Protein AF-A0A376ZMN8-F1 (afdb_monomer)

Organism: Escherichia coli (NCBI:txid562)

Radius of gyration: 15.61 Å; Cα contacts (8 Å, |Δi|>4): 352; chains: 1; bounding box: 38×37×37 Å

Secondary structure (DSSP, 8-state):
-EEEEEEE--TTSPPPSEEEEEEEES---SEEEEEEEESS--BTTB-TT-EEEEEEEEGGGGS---SS--S---EEEEEEEEETTEEEEEEEEEEEESS-HHHHHH-SSGGG--PPSSEEEEEEEEE-----S-SSS----GGGS--SSEEEEEEEEEE-

pLDDT: mean 98.4, std 2.55, range [68.25, 98.94]

Mean predicted aligned error: 2.1 Å

Solvent-accessible surface area (backbone atoms only — not comparable to full-atom values): 8876 Å² total; per-residue (Å²): 89,79,47,79,49,80,47,80,49,68,87,89,54,80,63,51,68,59,48,67,51,75,51,74,39,79,62,77,53,69,48,39,35,35,33,19,36,26,89,58,69,26,41,81,79,55,38,89,88,41,46,79,44,81,43,76,43,47,40,71,73,31,48,63,87,47,61,60,39,56,95,59,26,33,26,35,70,24,41,35,40,37,48,72,55,37,35,42,34,45,61,27,29,35,28,46,34,41,56,48,73,64,57,27,70,73,35,75,38,49,89,74,63,64,77,46,86,31,24,30,38,41,43,21,58,42,64,33,33,83,49,61,88,47,91,87,60,97,38,55,55,74,92,38,47,54,72,77,42,61,48,77,40,50,39,37,44,49,74,111

Structure (mmCIF, N/CA/C/O backbone):
data_AF-A0A376ZMN8-F1
#
_entry.id   AF-A0A376ZMN8-F1
#
loop_
_atom_site.group_PDB
_atom_site.id
_atom_site.type_symbol
_atom_site.label_atom_id
_atom_site.label_alt_id
_atom_site.label_comp_id
_atom_site.label_asym_id
_atom_site.label_entity_id
_atom_site.label_seq_id
_atom_site.pdbx_PDB_ins_code
_atom_site.Cartn_x
_atom_site.Cartn_y
_atom_site.Cartn_z
_atom_site.occupancy
_atom_site.B_iso_or_equiv
_atom_site.auth_seq_id
_atom_site.auth_comp_id
_atom_site.auth_asym_id
_atom_site.auth_atom_id
_atom_site.pdbx_PDB_model_num
ATOM 1 N N . MET A 1 1 ? -7.965 19.336 4.261 1.00 93.88 1 MET A N 1
ATOM 2 C CA . MET A 1 1 ? -6.622 19.679 3.757 1.00 93.88 1 MET A CA 1
ATOM 3 C C . MET A 1 1 ? -6.404 18.965 2.433 1.00 93.88 1 MET A C 1
ATOM 5 O O . MET A 1 1 ? -6.618 17.762 2.384 1.00 93.88 1 MET A O 1
ATOM 9 N N . ALA A 1 2 ? -6.048 19.689 1.372 1.00 96.88 2 ALA A N 1
ATOM 10 C CA . ALA A 1 2 ? -5.620 19.087 0.109 1.00 96.88 2 ALA A CA 1
ATOM 11 C C . ALA A 1 2 ? -4.092 18.946 0.113 1.00 96.88 2 ALA A C 1
ATOM 13 O O . ALA A 1 2 ? -3.401 19.834 0.609 1.00 96.88 2 ALA A O 1
ATOM 14 N N . ILE A 1 3 ? -3.594 17.829 -0.403 1.00 98.38 3 ILE A N 1
ATOM 15 C CA . ILE A 1 3 ? -2.180 17.477 -0.495 1.00 98.38 3 ILE A CA 1
ATOM 16 C C . ILE A 1 3 ? -1.921 17.148 -1.964 1.00 98.38 3 ILE A C 1
ATOM 18 O O . ILE A 1 3 ? -2.527 16.221 -2.497 1.00 98.38 3 ILE A O 1
ATOM 22 N N . THR A 1 4 ? -1.039 17.909 -2.603 1.00 98.69 4 THR A N 1
ATOM 23 C CA . THR A 1 4 ? -0.593 17.677 -3.982 1.00 98.69 4 THR A CA 1
ATOM 24 C C . THR A 1 4 ? 0.877 17.309 -3.942 1.00 98.69 4 THR A C 1
ATOM 26 O O . THR A 1 4 ? 1.658 18.024 -3.313 1.00 98.69 4 THR A O 1
ATOM 29 N N . VAL 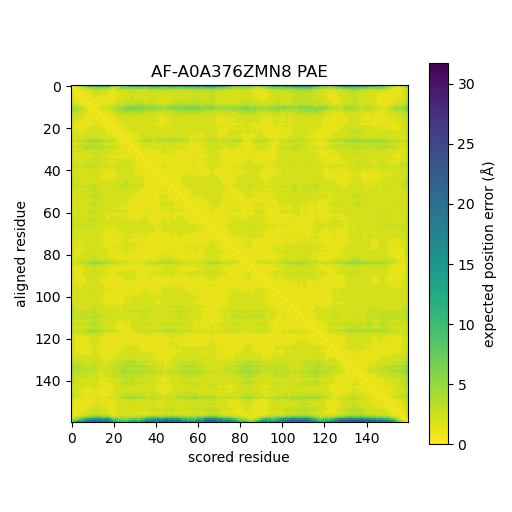A 1 5 ? 1.239 16.189 -4.564 1.00 98.75 5 VAL A N 1
ATOM 30 C CA . VAL A 1 5 ? 2.600 15.655 -4.531 1.00 98.75 5 VAL A CA 1
ATOM 31 C C . VAL A 1 5 ? 3.088 15.420 -5.956 1.00 98.75 5 VAL A C 1
ATOM 33 O O . VAL A 1 5 ? 2.465 14.685 -6.722 1.00 98.75 5 VAL A O 1
ATOM 36 N N . ASP A 1 6 ? 4.235 16.017 -6.263 1.00 98.81 6 ASP A N 1
ATOM 37 C CA . ASP A 1 6 ? 4.979 15.851 -7.507 1.00 98.81 6 ASP A CA 1
ATOM 38 C C . ASP A 1 6 ? 6.361 15.277 -7.175 1.00 98.81 6 ASP A C 1
ATOM 40 O O . ASP A 1 6 ? 7.062 15.792 -6.301 1.00 98.81 6 ASP A O 1
ATOM 44 N N . VAL A 1 7 ? 6.741 14.186 -7.841 1.00 98.81 7 VAL A N 1
ATOM 45 C CA . VAL A 1 7 ? 7.991 13.453 -7.586 1.00 98.81 7 VAL A CA 1
ATOM 46 C C . VAL A 1 7 ? 8.773 13.291 -8.881 1.00 98.81 7 VAL A C 1
ATOM 48 O O . VAL A 1 7 ? 8.219 12.865 -9.895 1.00 98.81 7 VAL A O 1
ATOM 51 N N . GLU A 1 8 ? 10.075 13.563 -8.816 1.00 98.75 8 GLU A N 1
ATOM 52 C CA . GLU A 1 8 ? 11.048 13.197 -9.845 1.00 98.75 8 GLU A CA 1
ATOM 53 C C . GLU A 1 8 ? 11.908 12.029 -9.352 1.00 98.75 8 GLU A C 1
ATOM 55 O O . GLU A 1 8 ? 12.434 12.052 -8.239 1.00 98.75 8 GLU A O 1
ATOM 60 N N . VAL A 1 9 ? 12.048 11.001 -10.186 1.00 98.56 9 VAL A N 1
ATOM 61 C CA . VAL A 1 9 ? 12.894 9.830 -9.938 1.00 98.56 9 VAL A CA 1
ATOM 62 C C . VAL A 1 9 ? 14.047 9.870 -10.933 1.00 98.56 9 VAL A C 1
ATOM 64 O O . VAL A 1 9 ? 13.821 9.945 -12.142 1.00 98.56 9 VAL A O 1
ATOM 67 N N . ALA A 1 10 ? 15.282 9.828 -10.428 1.00 98.31 10 ALA A N 1
ATOM 68 C CA . ALA A 1 10 ? 16.480 9.819 -11.262 1.00 98.31 10 ALA A CA 1
ATOM 69 C C . ALA A 1 10 ? 16.465 8.622 -12.229 1.00 98.31 10 ALA A C 1
ATOM 71 O O . ALA A 1 10 ? 16.124 7.510 -11.841 1.00 98.31 10 ALA A O 1
ATOM 72 N N . SER A 1 11 ? 16.824 8.834 -13.494 1.00 96.81 11 SER A N 1
ATOM 73 C CA . SER A 1 11 ? 16.707 7.798 -14.532 1.00 96.81 11 SER A CA 1
ATOM 74 C C . SER A 1 11 ? 17.717 6.654 -14.400 1.00 96.81 11 SER A C 1
ATOM 76 O O . SER A 1 11 ? 17.537 5.610 -15.014 1.00 96.81 11 SER A O 1
ATOM 78 N N . ASP A 1 12 ? 18.799 6.868 -13.657 1.00 97.44 12 ASP A N 1
ATOM 79 C CA . ASP A 1 12 ? 19.899 5.928 -13.430 1.00 97.44 12 ASP A CA 1
ATOM 80 C C . ASP A 1 12 ? 19.785 5.163 -12.098 1.00 97.44 12 ASP A C 1
ATOM 82 O O . ASP A 1 12 ? 20.626 4.313 -11.803 1.00 97.44 12 ASP A O 1
ATOM 86 N N . THR A 1 13 ? 18.736 5.420 -11.309 1.00 98.12 13 THR A N 1
ATOM 87 C CA . THR A 1 13 ? 18.416 4.641 -10.106 1.00 98.12 13 THR A CA 1
ATOM 88 C C . THR A 1 13 ? 17.487 3.468 -10.447 1.00 98.12 13 THR A C 1
ATOM 90 O O . THR A 1 13 ? 16.672 3.584 -11.368 1.00 98.12 13 THR A O 1
ATOM 93 N N . PRO A 1 14 ? 17.543 2.337 -9.717 1.00 98.38 14 PRO A N 1
ATOM 94 C CA . PRO A 1 14 ? 16.521 1.303 -9.834 1.00 98.38 14 PRO A CA 1
ATOM 95 C C . PRO A 1 14 ? 15.116 1.874 -9.607 1.00 98.38 14 PRO A C 1
ATOM 97 O O . PRO A 1 14 ? 14.920 2.736 -8.745 1.00 98.38 14 PRO A O 1
ATOM 100 N N . HIS A 1 15 ? 14.129 1.379 -10.356 1.00 98.69 15 HIS A N 1
ATOM 101 C CA . HIS A 1 15 ? 12.744 1.816 -10.190 1.00 98.69 15 HIS A CA 1
ATOM 102 C C . HIS A 1 15 ? 12.270 1.568 -8.747 1.00 98.69 15 HIS A C 1
ATOM 104 O O . HIS A 1 15 ? 12.485 0.474 -8.215 1.00 98.69 15 HIS A O 1
ATOM 110 N N . PRO A 1 16 ? 11.655 2.566 -8.088 1.00 98.75 16 PRO A N 1
ATOM 111 C CA . PRO A 1 16 ? 11.246 2.431 -6.699 1.00 98.75 16 PRO A CA 1
ATOM 112 C C . PRO A 1 16 ? 10.088 1.438 -6.563 1.00 98.75 16 PRO A C 1
ATOM 114 O O . PRO A 1 16 ? 9.242 1.329 -7.448 1.00 98.75 16 PRO A O 1
ATOM 117 N N . ALA A 1 17 ? 10.008 0.769 -5.411 1.00 98.75 17 ALA A N 1
ATOM 118 C CA . ALA A 1 17 ? 8.908 -0.147 -5.104 1.00 98.75 17 ALA A CA 1
ATOM 119 C C . ALA A 1 17 ? 7.560 0.577 -4.924 1.00 98.75 17 ALA A C 1
ATOM 121 O O . ALA A 1 17 ? 6.507 0.022 -5.226 1.00 98.75 17 ALA A O 1
ATOM 122 N N . ARG A 1 18 ? 7.579 1.821 -4.428 1.00 98.88 18 ARG A N 1
ATOM 123 C CA . ARG A 1 18 ? 6.384 2.653 -4.232 1.00 98.88 18 ARG A CA 1
ATOM 124 C C . ARG A 1 18 ? 6.723 4.140 -4.234 1.00 98.88 18 ARG A C 1
ATOM 126 O O . ARG A 1 18 ? 7.858 4.520 -3.945 1.00 98.88 18 ARG A O 1
ATOM 133 N N . ILE A 1 19 ? 5.722 4.969 -4.513 1.00 98.94 19 ILE A N 1
ATOM 134 C CA . ILE A 1 19 ? 5.760 6.429 -4.395 1.00 98.94 19 ILE A CA 1
ATOM 135 C C . ILE A 1 19 ? 4.495 6.861 -3.647 1.00 98.94 19 ILE A C 1
ATOM 137 O O . ILE A 1 19 ? 3.387 6.800 -4.187 1.00 98.94 19 ILE A O 1
ATOM 141 N N . GLY A 1 20 ? 4.669 7.303 -2.401 1.00 98.81 20 GLY A N 1
ATOM 142 C CA . GLY A 1 20 ? 3.564 7.541 -1.477 1.00 98.81 20 GLY A CA 1
ATOM 143 C C . GLY A 1 20 ? 3.958 8.263 -0.195 1.00 98.81 20 GLY A C 1
ATOM 144 O O . GLY A 1 20 ? 5.078 8.758 -0.054 1.00 98.81 20 GLY A O 1
ATOM 145 N N . LE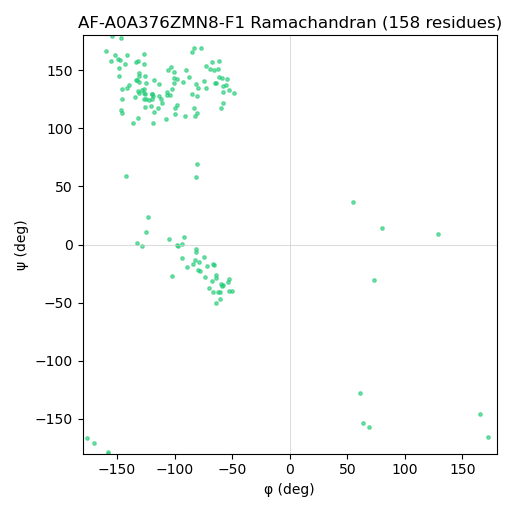U A 1 21 ? 3.006 8.318 0.734 1.00 98.81 21 LEU A N 1
ATOM 146 C CA . LEU A 1 21 ? 3.145 8.856 2.082 1.00 98.81 21 LEU A CA 1
ATOM 147 C C . LEU A 1 21 ? 2.904 7.747 3.104 1.00 98.81 21 LEU A C 1
ATOM 149 O O . LEU A 1 21 ? 1.970 6.956 2.974 1.00 98.81 21 LEU A O 1
ATOM 153 N N . THR A 1 22 ? 3.684 7.774 4.178 1.00 98.75 22 THR A N 1
ATOM 154 C CA . THR A 1 22 ? 3.511 6.885 5.326 1.00 98.75 22 THR A CA 1
ATOM 155 C C . THR A 1 22 ? 3.371 7.713 6.591 1.00 98.75 22 THR A C 1
ATOM 157 O O . THR A 1 22 ? 4.103 8.684 6.792 1.00 98.75 22 THR A O 1
ATOM 160 N N . CYS A 1 23 ? 2.456 7.318 7.472 1.00 98.56 23 CYS A N 1
ATOM 161 C CA . CYS A 1 23 ? 2.382 7.861 8.821 1.00 98.56 23 CYS A CA 1
ATOM 162 C C . CYS A 1 23 ? 1.891 6.816 9.827 1.00 98.56 23 CYS A C 1
ATOM 164 O O . CYS A 1 23 ? 1.234 5.834 9.475 1.00 98.56 23 CYS A O 1
ATOM 166 N N . GLN A 1 24 ? 2.206 7.057 11.096 1.00 98.81 24 GLN A N 1
ATOM 167 C CA . GLN A 1 24 ? 1.648 6.325 12.223 1.00 98.81 24 GLN A CA 1
ATOM 168 C C . GLN A 1 24 ? 0.533 7.172 12.837 1.00 98.81 24 GLN A C 1
ATOM 170 O O . GLN A 1 24 ? 0.766 8.253 13.378 1.00 98.81 24 GLN A O 1
ATOM 175 N N . LEU A 1 25 ? -0.703 6.705 12.711 1.00 98.56 25 LEU A N 1
ATOM 176 C CA . LEU A 1 25 ? -1.867 7.326 13.326 1.00 98.56 25 LEU A CA 1
ATOM 177 C C . LEU A 1 25 ? -1.923 6.928 14.797 1.00 98.56 25 LEU A C 1
ATOM 179 O O . LEU A 1 25 ? -1.829 5.747 15.109 1.00 98.56 25 LEU A O 1
ATOM 183 N N . ALA A 1 26 ? -2.167 7.878 15.700 1.00 98.25 26 ALA A N 1
ATOM 184 C CA . ALA A 1 26 ? -2.348 7.563 17.121 1.00 98.25 26 ALA A CA 1
ATOM 185 C C . ALA A 1 26 ? -3.592 6.688 17.382 1.00 98.25 26 ALA A C 1
ATOM 187 O O . ALA A 1 26 ? -3.639 5.918 18.339 1.00 98.25 26 ALA A O 1
ATOM 188 N N . GLN A 1 27 ? -4.616 6.798 16.531 1.00 97.00 27 GLN A N 1
ATOM 189 C CA . GLN A 1 27 ? -5.862 6.057 16.685 1.00 97.00 27 GLN A CA 1
ATOM 190 C C . GLN A 1 27 ? -5.702 4.578 16.308 1.00 97.00 27 GLN A C 1
ATOM 192 O O . GLN A 1 27 ? -5.091 4.240 15.294 1.00 97.00 27 GLN A O 1
ATOM 197 N N . VAL A 1 28 ? -6.352 3.706 17.083 1.00 98.56 28 VAL A N 1
ATOM 198 C CA . VAL A 1 28 ? -6.623 2.308 16.727 1.00 98.56 28 VAL A CA 1
ATOM 199 C C . VAL A 1 28 ? -8.139 2.123 16.705 1.00 98.56 28 VAL A C 1
ATOM 201 O O . VAL A 1 28 ? -8.775 2.105 17.755 1.00 98.56 28 VAL A O 1
ATOM 204 N N . ALA A 1 29 ? -8.728 2.056 15.514 1.00 98.50 29 ALA A N 1
ATOM 205 C CA . ALA A 1 29 ? -10.152 1.806 15.323 1.00 98.50 29 ALA A CA 1
ATOM 206 C C . ALA A 1 29 ? -10.381 0.354 14.882 1.00 98.50 29 ALA A C 1
ATOM 208 O O . ALA A 1 29 ? -9.522 -0.270 14.265 1.00 98.50 29 ALA A O 1
ATOM 209 N N . GLU A 1 30 ? -11.554 -0.192 15.191 1.00 98.50 30 GLU A N 1
ATOM 210 C CA . GLU A 1 30 ? -11.852 -1.604 14.922 1.00 98.50 30 GLU A CA 1
ATOM 211 C C . GLU A 1 30 ? -12.081 -1.904 13.438 1.00 98.50 30 GLU A C 1
ATOM 213 O O . GLU A 1 30 ? -11.852 -3.030 13.001 1.00 98.50 30 GLU A O 1
ATOM 218 N N . ARG A 1 31 ? -12.547 -0.916 12.667 1.00 98.75 31 ARG A N 1
ATOM 219 C CA . ARG A 1 31 ? -13.041 -1.088 11.296 1.00 98.75 31 ARG A CA 1
ATOM 220 C C . ARG A 1 31 ? -12.331 -0.158 10.324 1.00 98.75 31 ARG A C 1
ATOM 222 O O . ARG A 1 31 ? -12.041 0.993 10.652 1.00 98.75 31 ARG A O 1
ATOM 229 N N . VAL A 1 32 ? -12.123 -0.656 9.112 1.00 98.94 32 VAL A N 1
ATOM 230 C CA . VAL A 1 32 ? -11.616 0.086 7.959 1.00 98.94 32 VAL A CA 1
ATOM 231 C C . VAL A 1 32 ? -12.674 0.019 6.868 1.00 98.94 32 VAL A C 1
ATOM 233 O O . VAL A 1 32 ? -13.104 -1.066 6.477 1.00 98.94 32 VAL A O 1
ATOM 236 N N . ASN A 1 33 ? -13.093 1.183 6.380 1.00 98.88 33 ASN A N 1
ATOM 237 C CA . ASN A 1 33 ? -14.091 1.300 5.324 1.00 98.88 33 ASN A CA 1
ATOM 238 C C . ASN A 1 33 ? -13.481 2.022 4.128 1.00 98.88 33 ASN A C 1
ATOM 240 O O . ASN A 1 33 ? -12.918 3.101 4.295 1.00 98.88 33 ASN A O 1
ATOM 244 N N . TRP A 1 34 ? -13.605 1.472 2.924 1.00 98.94 34 TRP A N 1
ATOM 245 C CA . TRP A 1 34 ? -13.077 2.116 1.724 1.00 98.94 34 TRP A CA 1
ATOM 246 C C . TRP A 1 34 ? -13.987 1.917 0.515 1.00 98.94 34 TRP A C 1
ATOM 248 O O . TRP A 1 34 ? -14.781 0.984 0.460 1.00 98.94 34 TRP A O 1
ATOM 258 N N . LEU A 1 35 ? -13.886 2.829 -0.447 1.00 98.94 35 LEU A N 1
ATOM 259 C CA . LEU A 1 35 ? -14.474 2.717 -1.777 1.00 98.94 35 LEU A CA 1
ATOM 260 C C . LEU A 1 35 ? -13.341 2.462 -2.765 1.00 98.94 35 LEU A C 1
ATOM 262 O O . LEU A 1 35 ? -12.547 3.369 -3.023 1.00 98.94 35 LEU A O 1
ATOM 266 N N . GLY A 1 36 ? -13.249 1.249 -3.293 1.00 98.94 36 GLY A N 1
ATOM 267 C CA . GLY A 1 36 ? -12.118 0.827 -4.115 1.00 98.94 36 GLY A CA 1
ATOM 268 C C . GLY A 1 36 ? -12.152 -0.658 -4.437 1.00 98.94 36 GLY A C 1
ATOM 269 O O . GLY A 1 36 ? -13.169 -1.325 -4.233 1.00 98.94 36 GLY A O 1
ATOM 270 N N . LEU A 1 37 ? -11.029 -1.186 -4.922 1.00 98.94 37 LEU A N 1
ATOM 271 C CA . LEU A 1 37 ? -10.889 -2.613 -5.201 1.00 98.94 37 LEU A CA 1
ATOM 272 C C . LEU A 1 37 ? -10.777 -3.416 -3.897 1.00 98.94 37 LEU A C 1
ATOM 274 O O . LEU A 1 37 ? -10.044 -3.043 -2.976 1.00 98.94 37 LEU A O 1
ATOM 278 N N . GLY A 1 38 ? -11.511 -4.524 -3.814 1.00 98.81 38 GLY A N 1
ATOM 279 C CA . GLY A 1 38 ? -11.559 -5.373 -2.628 1.00 98.81 38 GLY A CA 1
ATOM 280 C C . GLY A 1 38 ? -12.408 -6.639 -2.812 1.00 98.81 38 GLY A C 1
ATOM 281 O O . GLY A 1 38 ? -12.736 -6.996 -3.948 1.00 98.81 38 GLY A O 1
ATOM 282 N N . PRO A 1 39 ? -12.743 -7.347 -1.711 1.00 98.69 39 PRO A N 1
ATOM 283 C CA . PRO A 1 39 ? -12.423 -6.995 -0.317 1.00 98.69 39 PRO A CA 1
ATOM 284 C C . PRO A 1 39 ? -10.983 -7.350 0.096 1.00 98.69 39 PRO A C 1
ATOM 286 O O . PRO A 1 39 ? -10.445 -6.797 1.057 1.00 98.69 39 PRO A O 1
ATOM 289 N N . GLN A 1 40 ? -10.366 -8.293 -0.615 1.00 98.88 40 GLN A N 1
ATOM 290 C CA . GLN A 1 40 ? -9.060 -8.857 -0.272 1.00 98.88 40 GLN A CA 1
ATOM 291 C C . GLN A 1 40 ? -7.895 -7.990 -0.774 1.00 98.88 40 GLN A C 1
ATOM 293 O O . GLN A 1 40 ? -8.084 -7.059 -1.561 1.00 98.88 40 GLN A O 1
ATOM 298 N N . GLU A 1 41 ? -6.690 -8.320 -0.307 1.00 98.88 41 GLU A N 1
ATOM 299 C CA . GLU A 1 41 ? -5.422 -7.766 -0.791 1.00 98.88 41 GLU A CA 1
ATOM 300 C C . GLU A 1 41 ? -5.299 -7.889 -2.317 1.00 98.88 41 GLU A C 1
ATOM 302 O O . GLU A 1 41 ? -5.528 -8.955 -2.892 1.00 98.88 41 GLU A O 1
ATOM 307 N N . ASN A 1 42 ? -4.898 -6.801 -2.968 1.00 98.94 42 ASN A N 1
ATOM 308 C CA . ASN A 1 42 ? -4.677 -6.732 -4.404 1.00 98.94 42 ASN A CA 1
ATOM 309 C C . ASN A 1 42 ? -3.548 -5.741 -4.742 1.00 98.94 42 ASN A C 1
ATOM 311 O O . ASN A 1 42 ? -3.382 -4.727 -4.071 1.00 98.94 42 ASN A O 1
ATOM 315 N N . TYR A 1 43 ? -2.774 -6.073 -5.778 1.00 98.94 43 TYR A N 1
ATOM 316 C CA . TYR A 1 43 ? -1.616 -5.312 -6.277 1.00 98.94 43 TYR A CA 1
ATOM 317 C C . TYR A 1 43 ? -1.785 -5.030 -7.781 1.00 98.94 43 TYR A C 1
ATOM 319 O O . TYR A 1 43 ? -2.616 -5.692 -8.410 1.00 98.94 43 TYR A O 1
ATOM 327 N N . PRO A 1 44 ? -1.033 -4.086 -8.383 1.00 98.88 44 PRO A N 1
ATOM 328 C CA . PRO A 1 44 ? -1.222 -3.657 -9.777 1.00 98.88 44 PRO A CA 1
ATOM 329 C C . PRO A 1 44 ? -1.299 -4.789 -10.813 1.00 98.88 44 PRO A C 1
ATOM 331 O O . PRO A 1 44 ? -2.141 -4.754 -11.706 1.00 98.88 44 PRO A O 1
ATOM 334 N N . ASP A 1 45 ? -0.469 -5.816 -10.656 1.00 98.75 45 ASP A N 1
ATOM 335 C CA . ASP A 1 45 ? -0.396 -7.014 -11.500 1.00 98.75 45 ASP A CA 1
ATOM 336 C C . ASP A 1 45 ? -1.238 -8.194 -10.978 1.00 98.75 45 ASP A C 1
ATOM 338 O O . ASP A 1 45 ? -1.314 -9.247 -11.609 1.00 98.75 45 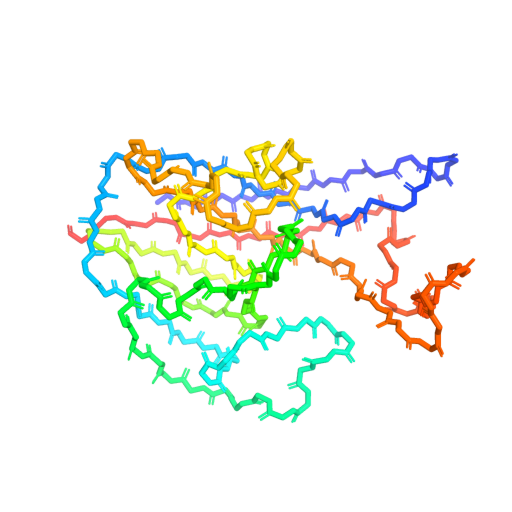ASP A O 1
ATOM 342 N N . ARG A 1 46 ? -1.934 -8.023 -9.846 1.00 98.75 46 ARG A N 1
ATOM 343 C CA . ARG A 1 46 ? -2.782 -9.039 -9.203 1.00 98.75 46 ARG A CA 1
ATOM 344 C C . ARG A 1 46 ? -4.053 -8.425 -8.605 1.00 98.75 46 ARG A C 1
ATOM 346 O O . ARG A 1 46 ? -4.303 -8.529 -7.402 1.00 98.75 46 ARG A O 1
ATOM 353 N N . LEU A 1 47 ? -4.862 -7.785 -9.450 1.00 98.62 47 LEU A N 1
ATOM 354 C CA . LEU A 1 47 ? -6.104 -7.107 -9.037 1.00 98.62 47 LEU A CA 1
ATOM 355 C C . LEU A 1 47 ? -7.361 -7.488 -9.828 1.00 98.62 47 LEU A C 1
ATOM 357 O O . LEU A 1 47 ? -8.447 -7.026 -9.501 1.00 98.62 47 LEU A O 1
ATOM 361 N N . THR A 1 48 ? -7.254 -8.357 -10.834 1.00 98.75 48 THR A N 1
ATOM 362 C CA . THR A 1 48 ? -8.372 -8.690 -11.741 1.00 98.75 48 THR A CA 1
ATOM 363 C C . THR A 1 48 ? -9.554 -9.375 -11.051 1.00 98.75 48 THR A C 1
ATOM 365 O O . THR A 1 48 ? -10.684 -9.261 -11.516 1.00 98.75 48 THR A O 1
ATOM 368 N N . ALA A 1 49 ? -9.305 -10.076 -9.942 1.00 98.62 49 ALA A N 1
ATOM 369 C CA . ALA A 1 49 ? -10.340 -10.717 -9.134 1.00 98.62 49 ALA A CA 1
ATOM 370 C C . ALA A 1 49 ? -11.023 -9.756 -8.144 1.00 98.62 49 ALA A C 1
ATOM 372 O O . ALA A 1 49 ? -12.042 -10.114 -7.554 1.00 98.62 49 ALA A O 1
ATOM 373 N N . ALA A 1 50 ? -10.455 -8.568 -7.922 1.00 98.75 50 ALA A N 1
ATOM 374 C CA . ALA A 1 50 ? -11.006 -7.593 -6.997 1.00 98.75 50 ALA A CA 1
ATOM 375 C C . ALA A 1 50 ? -12.135 -6.801 -7.667 1.00 98.75 50 ALA A C 1
ATOM 377 O O . ALA A 1 50 ? -12.024 -6.370 -8.815 1.00 98.75 50 ALA A O 1
ATOM 378 N N . CYS A 1 51 ? -13.217 -6.571 -6.927 1.00 98.88 51 CYS A N 1
ATOM 379 C CA . CYS A 1 51 ? -14.339 -5.766 -7.396 1.00 98.88 51 CYS A CA 1
ATOM 380 C C . CYS A 1 51 ? -14.252 -4.356 -6.814 1.00 98.88 51 CYS A C 1
ATOM 382 O O . CYS A 1 51 ? -13.865 -4.174 -5.657 1.00 98.88 51 CYS A O 1
ATOM 384 N N . PHE A 1 52 ? -14.643 -3.360 -7.609 1.00 98.88 52 PHE A N 1
ATOM 385 C CA . PHE A 1 52 ? -14.785 -1.992 -7.128 1.00 98.88 52 PHE A CA 1
ATOM 386 C C . PHE A 1 52 ? -16.124 -1.836 -6.406 1.00 98.88 52 PHE A C 1
ATOM 388 O O . PHE A 1 52 ? -17.173 -1.906 -7.043 1.00 98.88 52 PHE A O 1
ATOM 395 N N . ASP A 1 53 ? -16.090 -1.616 -5.094 1.00 98.88 53 ASP A N 1
ATOM 396 C CA . ASP A 1 53 ? -17.288 -1.402 -4.280 1.00 98.88 53 ASP A CA 1
ATOM 397 C C . ASP A 1 53 ? -16.936 -0.662 -2.978 1.00 98.88 53 ASP A C 1
ATOM 399 O O . ASP A 1 53 ? -15.782 -0.300 -2.722 1.00 98.88 53 ASP A O 1
ATOM 403 N N . ARG A 1 54 ? -17.950 -0.413 -2.151 1.00 98.88 54 ARG A N 1
ATOM 404 C CA . ARG A 1 54 ? -17.817 0.005 -0.764 1.00 98.88 54 ARG A CA 1
ATOM 405 C C . ARG A 1 54 ? -17.575 -1.225 0.109 1.00 98.88 54 ARG A C 1
ATOM 407 O O . ARG A 1 54 ? -18.486 -2.010 0.358 1.00 98.88 54 ARG A O 1
ATOM 414 N N . TRP A 1 55 ? -16.371 -1.336 0.645 1.00 98.94 55 TRP A N 1
ATOM 415 C CA . TRP A 1 55 ? -15.977 -2.403 1.557 1.00 98.94 55 TRP A CA 1
ATOM 416 C C . TRP A 1 55 ? -15.880 -1.895 2.992 1.00 98.94 55 TRP A C 1
ATOM 418 O O . TRP A 1 55 ? -15.563 -0.730 3.238 1.00 98.94 55 TRP A O 1
ATOM 428 N N . ASP A 1 56 ? -16.142 -2.784 3.946 1.00 98.88 56 ASP A N 1
ATOM 429 C CA . ASP A 1 56 ? -16.045 -2.512 5.376 1.00 98.88 56 ASP A CA 1
ATOM 430 C C . ASP A 1 56 ? -15.575 -3.791 6.079 1.00 98.88 56 ASP A C 1
ATOM 432 O O . ASP A 1 56 ? -16.291 -4.798 6.093 1.00 98.88 56 ASP A O 1
ATOM 436 N N . LEU A 1 57 ? -14.368 -3.773 6.641 1.00 98.88 57 LEU 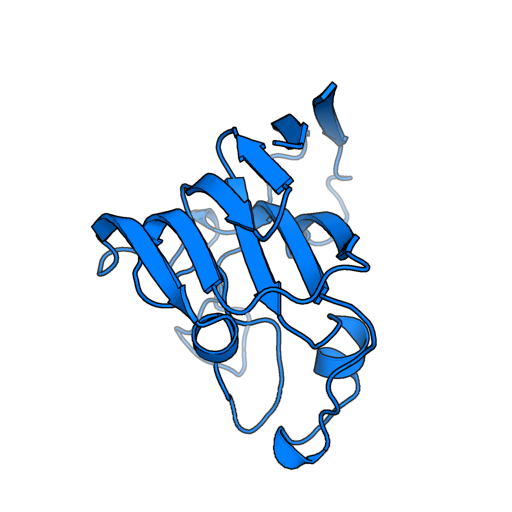A N 1
ATOM 437 C CA . LEU A 1 57 ? -13.712 -4.932 7.256 1.00 98.88 57 LEU A CA 1
ATOM 438 C C . LEU A 1 57 ? -13.117 -4.571 8.622 1.00 98.88 57 LEU A C 1
ATOM 440 O O . LEU A 1 57 ? -12.852 -3.395 8.884 1.00 98.88 57 LEU A O 1
ATOM 444 N N . PRO A 1 58 ? -12.905 -5.550 9.521 1.00 98.88 58 PRO A N 1
ATOM 445 C CA . PRO A 1 58 ? -12.124 -5.296 10.721 1.00 98.88 58 PRO A CA 1
ATOM 446 C C . PRO A 1 58 ? -10.666 -4.991 10.348 1.00 98.88 58 PRO A C 1
ATOM 448 O O . PRO A 1 58 ? -10.153 -5.509 9.358 1.00 98.88 58 PRO A O 1
ATOM 451 N N . LEU A 1 59 ? -9.976 -4.180 11.156 1.00 98.88 59 LEU A N 1
ATOM 452 C CA . LEU A 1 59 ? -8.565 -3.832 10.930 1.00 98.88 59 LEU A CA 1
ATOM 453 C C . LEU A 1 59 ? -7.672 -5.078 10.784 1.00 98.88 59 LEU A C 1
ATOM 455 O O . LEU A 1 59 ? -6.704 -5.054 10.031 1.00 98.88 59 LEU A O 1
ATOM 459 N N . SER A 1 60 ? -8.011 -6.175 11.470 1.00 98.69 60 SER A N 1
ATOM 460 C CA . SER A 1 60 ? -7.301 -7.456 11.367 1.00 98.69 60 SER A CA 1
ATOM 461 C C . SER A 1 60 ? -7.273 -8.026 9.951 1.00 98.69 60 SER A C 1
ATOM 463 O O . SER A 1 60 ? -6.262 -8.595 9.558 1.00 98.69 60 SER A O 1
ATOM 465 N N . ASP A 1 61 ? -8.343 -7.842 9.176 1.00 98.88 61 ASP A N 1
ATOM 466 C CA . ASP A 1 61 ? -8.469 -8.397 7.821 1.00 98.88 61 ASP A CA 1
ATOM 467 C C . ASP A 1 61 ? -7.739 -7.525 6.788 1.00 98.88 61 ASP A C 1
ATOM 469 O O . ASP A 1 61 ? -7.608 -7.882 5.613 1.00 98.88 61 ASP A O 1
ATOM 473 N N . MET A 1 62 ? -7.239 -6.365 7.220 1.00 98.88 62 MET A N 1
ATOM 474 C CA . MET A 1 62 ? -6.386 -5.520 6.396 1.00 98.88 62 MET A CA 1
ATOM 475 C C . MET A 1 62 ? -4.939 -6.026 6.347 1.00 98.88 62 MET A C 1
ATOM 477 O O . MET A 1 62 ? -4.217 -5.641 5.434 1.00 98.88 62 MET A O 1
ATOM 481 N N . TYR A 1 63 ? -4.548 -6.935 7.245 1.00 98.88 63 TYR A N 1
ATOM 482 C CA . TYR A 1 63 ? -3.243 -7.597 7.282 1.00 98.88 63 TYR A CA 1
ATOM 483 C C . TYR A 1 63 ? -3.321 -9.024 6.718 1.00 98.88 63 TYR A C 1
ATOM 485 O O . TYR A 1 63 ? -4.186 -9.807 7.112 1.00 98.88 63 TYR A O 1
ATOM 493 N N . THR A 1 64 ? -2.377 -9.392 5.852 1.00 98.88 64 THR A N 1
ATOM 494 C CA . THR A 1 64 ? -2.244 -10.764 5.343 1.00 98.88 64 THR A CA 1
ATOM 495 C C . THR A 1 64 ? -1.135 -11.495 6.107 1.00 98.88 64 THR A C 1
ATOM 497 O O . THR A 1 64 ? 0.032 -11.107 6.021 1.00 98.88 64 THR A O 1
ATOM 500 N N . PRO A 1 65 ? -1.443 -12.582 6.843 1.00 98.75 65 PRO A N 1
ATOM 501 C CA . PRO A 1 65 ? -0.500 -13.224 7.754 1.00 98.75 65 PRO A CA 1
ATOM 502 C C . PRO A 1 65 ? 0.473 -14.181 7.050 1.00 98.75 65 PRO A C 1
ATOM 504 O O . PRO A 1 65 ? 0.538 -15.368 7.398 1.00 98.75 65 PRO A O 1
ATOM 507 N N . TYR A 1 66 ? 1.243 -13.690 6.075 1.00 98.81 66 TYR A N 1
ATOM 508 C CA . TYR A 1 66 ? 2.329 -14.454 5.453 1.00 98.81 66 TYR A CA 1
ATOM 509 C C . TYR A 1 66 ? 3.318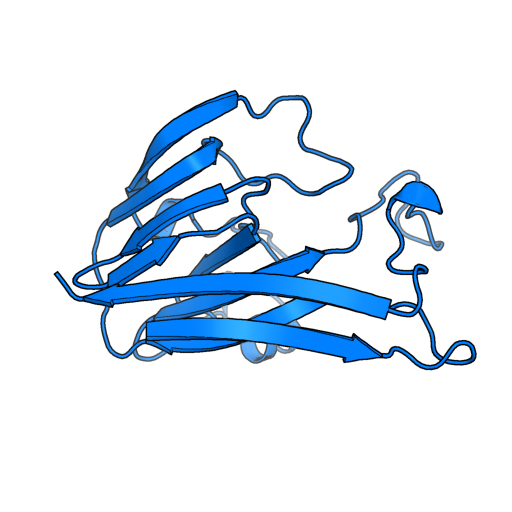 -14.944 6.519 1.00 98.81 66 TYR A C 1
ATOM 511 O O . TYR A 1 66 ? 3.644 -14.221 7.457 1.00 98.81 66 TYR A O 1
ATOM 519 N N . VAL A 1 67 ? 3.764 -16.204 6.420 1.00 98.75 67 VAL A N 1
ATOM 520 C CA . VAL A 1 67 ? 4.632 -16.825 7.443 1.00 98.75 67 VAL A CA 1
ATOM 521 C C . VAL A 1 67 ? 5.947 -16.066 7.583 1.00 98.75 67 VAL A C 1
ATOM 523 O O . VAL A 1 67 ? 6.337 -15.769 8.713 1.00 98.75 67 VAL A O 1
ATOM 526 N N . PHE A 1 68 ? 6.574 -15.747 6.449 1.00 98.69 68 PHE A N 1
ATOM 527 C CA . PHE A 1 68 ? 7.685 -14.812 6.333 1.00 98.69 68 PHE A CA 1
ATOM 528 C C . PHE A 1 68 ? 7.101 -13.417 6.048 1.00 98.69 68 PHE A C 1
ATOM 530 O O . PHE A 1 68 ? 6.496 -13.240 4.988 1.00 98.69 68 PHE A O 1
ATOM 537 N N . PRO A 1 69 ? 7.184 -12.467 6.994 1.00 98.88 69 PRO A N 1
ATOM 538 C CA . PRO A 1 69 ? 6.616 -11.134 6.830 1.00 98.88 69 PRO A CA 1
ATOM 539 C C . PRO A 1 69 ? 7.218 -10.354 5.653 1.00 98.88 69 PRO A C 1
ATOM 541 O O . PRO A 1 69 ? 8.408 -10.431 5.365 1.00 98.88 69 PRO A O 1
ATOM 544 N N . SER A 1 70 ? 6.369 -9.574 4.989 1.00 98.81 70 SER A N 1
ATOM 545 C CA . SER A 1 70 ? 6.720 -8.645 3.911 1.00 98.81 70 SER A CA 1
ATOM 546 C C . SER A 1 70 ? 5.680 -7.521 3.845 1.00 98.81 70 SER A C 1
ATOM 548 O O . SER A 1 70 ? 4.694 -7.548 4.587 1.00 98.81 70 SER A O 1
ATOM 550 N N . GLU A 1 71 ? 5.854 -6.566 2.925 1.00 98.81 71 GLU A N 1
ATOM 551 C CA . GLU A 1 71 ? 4.757 -5.699 2.463 1.00 98.81 71 GLU A CA 1
ATOM 552 C C . GLU A 1 71 ? 3.532 -6.562 2.115 1.00 98.81 71 GLU A C 1
ATOM 554 O O . GLU A 1 71 ? 3.667 -7.600 1.462 1.00 98.81 71 GLU A O 1
ATOM 559 N N . ASN A 1 72 ? 2.366 -6.178 2.637 1.00 98.94 72 ASN A N 1
ATOM 560 C CA . ASN A 1 72 ? 1.111 -6.904 2.483 1.00 98.94 72 ASN A CA 1
ATOM 561 C C . ASN A 1 72 ? -0.082 -5.974 2.757 1.00 98.94 72 ASN A C 1
ATOM 563 O O . ASN A 1 72 ? 0.057 -4.893 3.330 1.00 98.94 72 ASN A O 1
ATOM 567 N N . GLY A 1 73 ? -1.273 -6.424 2.384 1.00 98.88 73 GLY A N 1
ATOM 568 C CA . GLY A 1 73 ? -2.528 -5.754 2.680 1.00 98.88 73 GLY A CA 1
ATOM 569 C C . GLY A 1 73 ? -2.859 -4.581 1.758 1.00 98.88 73 GLY A C 1
ATOM 570 O O . GLY A 1 73 ? -3.760 -3.804 2.084 1.00 98.88 73 GLY A O 1
ATOM 571 N N . LEU A 1 74 ? -2.178 -4.424 0.621 1.00 98.94 74 LEU A N 1
ATOM 572 C CA . LEU A 1 74 ? -2.486 -3.347 -0.319 1.00 98.94 74 LEU A CA 1
ATOM 573 C C . LEU A 1 74 ? -3.889 -3.513 -0.925 1.00 98.94 74 LEU A C 1
ATO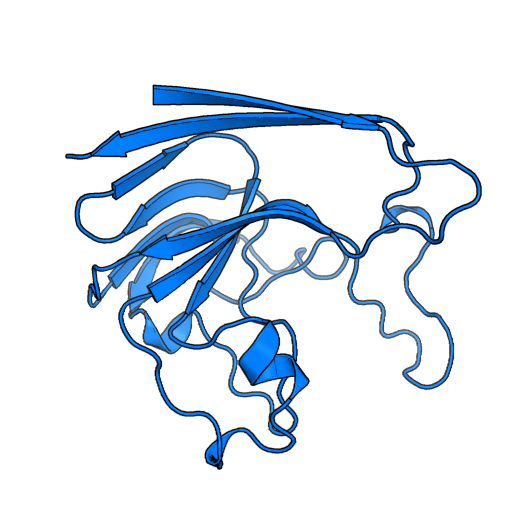M 575 O O . LEU A 1 74 ? -4.323 -4.622 -1.242 1.00 98.94 74 LEU A O 1
ATOM 579 N N . ARG A 1 75 ? -4.619 -2.404 -1.053 1.00 98.94 75 ARG A N 1
ATOM 580 C CA . ARG A 1 75 ? -5.860 -2.268 -1.821 1.00 98.94 75 ARG A CA 1
ATOM 581 C C . ARG A 1 75 ? -5.645 -1.193 -2.876 1.00 98.94 75 ARG A C 1
ATOM 583 O O . ARG A 1 75 ? -5.379 -0.038 -2.536 1.00 98.94 75 ARG A O 1
ATOM 590 N N . CYS A 1 76 ? -5.773 -1.568 -4.141 1.00 98.88 76 CYS A N 1
ATOM 591 C CA . CYS A 1 76 ? -5.581 -0.671 -5.269 1.00 98.88 76 CYS A CA 1
ATOM 592 C C . CYS A 1 76 ? -6.843 0.128 -5.627 1.00 98.88 76 CYS A C 1
ATOM 594 O O . CYS A 1 76 ? -7.956 -0.184 -5.193 1.00 98.88 76 CYS A O 1
ATOM 596 N N . GLY A 1 77 ? -6.665 1.174 -6.439 1.00 98.75 77 GLY A N 1
ATOM 597 C CA . GLY A 1 77 ? -7.762 1.938 -7.052 1.00 98.75 77 GLY A CA 1
ATOM 598 C C . GLY A 1 77 ? -8.774 2.493 -6.045 1.00 98.75 77 GLY A C 1
ATOM 599 O O . GLY A 1 77 ? -9.981 2.480 -6.296 1.00 98.75 77 GLY A O 1
ATOM 600 N N . THR A 1 78 ? -8.306 2.917 -4.872 1.00 98.94 78 THR A N 1
ATOM 601 C CA . THR A 1 78 ? -9.155 3.434 -3.801 1.00 98.94 78 THR A CA 1
ATOM 602 C C . THR A 1 78 ? -9.427 4.915 -4.007 1.00 98.94 78 THR A C 1
ATOM 604 O O . THR A 1 78 ? -8.522 5.722 -4.210 1.00 98.94 78 THR A O 1
ATOM 607 N N . ARG A 1 79 ? -10.710 5.278 -3.937 1.00 98.88 79 ARG A N 1
ATOM 608 C CA . ARG A 1 79 ? -11.196 6.652 -4.120 1.00 98.88 79 ARG A CA 1
ATOM 609 C C . ARG A 1 79 ? -11.539 7.339 -2.809 1.00 98.88 79 ARG A C 1
ATOM 611 O O . ARG A 1 79 ? -11.468 8.565 -2.714 1.00 98.88 79 ARG A O 1
ATOM 618 N N . GLU A 1 80 ? -11.895 6.553 -1.800 1.00 98.88 80 GLU A N 1
ATOM 619 C CA . GLU A 1 80 ? -12.186 7.013 -0.447 1.00 98.88 80 GLU A CA 1
ATOM 620 C C . GLU A 1 80 ? -11.736 5.956 0.563 1.00 98.88 80 GLU A C 1
ATOM 622 O O . GLU A 1 80 ? -12.053 4.784 0.396 1.00 98.88 80 GLU A O 1
ATOM 627 N N . LEU A 1 81 ? -11.051 6.376 1.622 1.00 98.88 81 LEU A N 1
ATOM 628 C CA . LEU A 1 81 ? -10.673 5.558 2.773 1.00 98.88 81 LEU A CA 1
ATOM 629 C C . LEU A 1 81 ? -11.145 6.257 4.046 1.00 98.88 81 LEU A C 1
ATOM 631 O O . LEU A 1 81 ? -10.860 7.436 4.244 1.00 98.88 81 LEU A O 1
ATOM 635 N N . ASN A 1 82 ? -11.828 5.528 4.919 1.00 98.81 82 ASN A N 1
ATOM 636 C CA . ASN A 1 82 ? -12.262 5.969 6.235 1.00 98.81 82 ASN A CA 1
ATOM 637 C C . ASN A 1 82 ? -11.636 5.073 7.309 1.00 98.81 82 ASN A C 1
ATOM 639 O O . ASN A 1 82 ? -11.762 3.845 7.260 1.00 98.81 82 ASN A O 1
ATOM 643 N N . TYR A 1 83 ? -11.024 5.697 8.311 1.00 98.75 83 TYR A N 1
ATOM 644 C CA . TYR A 1 83 ? -10.510 5.006 9.487 1.00 98.75 83 TYR A CA 1
ATOM 645 C C . TYR A 1 83 ? -10.631 5.904 10.714 1.00 98.75 83 TYR A C 1
ATOM 647 O O . TYR A 1 83 ? -10.016 6.970 10.783 1.00 98.75 83 TYR A O 1
ATOM 655 N N . GLY A 1 84 ? -11.450 5.484 11.679 1.00 97.62 84 GLY A N 1
ATOM 656 C CA . GLY A 1 84 ? -11.721 6.298 12.856 1.00 97.62 84 GLY A CA 1
ATOM 657 C C . GLY A 1 84 ? -12.362 7.643 12.501 1.00 97.62 84 GLY A C 1
ATOM 658 O O . GLY A 1 84 ? -13.366 7.680 11.789 1.00 97.62 84 GLY A O 1
ATOM 659 N N . SER A 1 85 ? -11.786 8.747 12.986 1.00 97.44 85 SER A N 1
ATOM 660 C CA . SER A 1 85 ? -12.243 10.101 12.630 1.00 97.44 85 SER A CA 1
ATOM 661 C C . SER A 1 85 ? -11.701 10.593 11.287 1.00 97.44 85 SER A C 1
ATOM 663 O O . SER A 1 85 ? -12.065 11.679 10.847 1.00 97.44 85 SER A O 1
ATOM 665 N N . HIS A 1 86 ? -10.840 9.833 10.611 1.00 98.38 86 HIS A N 1
ATOM 666 C CA . HIS A 1 86 ? -10.152 10.286 9.408 1.00 98.38 86 HIS A CA 1
ATOM 667 C C . HIS A 1 86 ? -10.835 9.809 8.126 1.00 98.38 86 HIS A C 1
ATOM 669 O O . HIS A 1 86 ? -11.292 8.667 8.030 1.00 98.38 86 HIS A O 1
ATOM 675 N N . GLN A 1 87 ? -10.836 10.678 7.114 1.00 98.69 87 GLN A N 1
ATOM 676 C CA . GLN A 1 87 ? -11.193 10.342 5.742 1.00 98.69 87 GLN A CA 1
ATOM 677 C C . GLN A 1 87 ? -10.138 10.874 4.765 1.00 98.69 87 GLN A C 1
ATOM 679 O O . GLN A 1 87 ? -9.815 12.064 4.781 1.00 98.69 87 GLN A O 1
ATOM 684 N N . TRP A 1 88 ? -9.669 10.008 3.869 1.00 98.81 88 TRP A N 1
ATOM 685 C CA . TRP A 1 88 ? -8.831 10.358 2.721 1.00 98.81 88 TRP A CA 1
ATOM 686 C C . TRP A 1 88 ? -9.594 10.108 1.424 1.00 98.81 88 TRP A C 1
ATO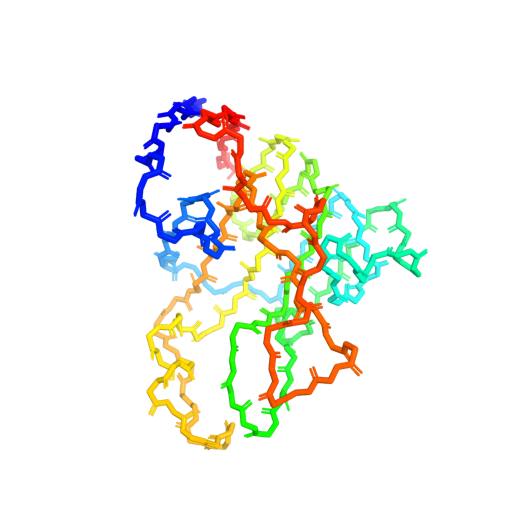M 688 O O . TRP A 1 88 ? -10.286 9.101 1.290 1.00 98.81 88 TRP A O 1
ATOM 698 N N . ARG A 1 89 ? -9.475 11.020 0.459 1.00 98.81 89 ARG A N 1
ATOM 699 C CA . ARG A 1 89 ? -10.054 10.894 -0.887 1.00 98.81 89 ARG A CA 1
ATOM 700 C C . ARG A 1 89 ? -9.012 11.200 -1.947 1.00 98.81 89 ARG A C 1
ATOM 702 O O . ARG A 1 89 ? -8.169 12.062 -1.727 1.00 98.81 89 ARG A O 1
ATOM 709 N N . GLY A 1 90 ? -9.105 10.542 -3.093 1.00 98.69 90 GLY A N 1
ATOM 710 C CA . GLY A 1 90 ? -8.156 10.707 -4.191 1.00 98.69 90 GLY A CA 1
ATOM 711 C C . GLY A 1 90 ? -8.288 9.583 -5.207 1.00 98.69 90 GLY A C 1
ATOM 712 O O . GLY A 1 90 ? -9.391 9.096 -5.454 1.00 98.69 90 GLY A O 1
ATOM 713 N N . ASP A 1 91 ? -7.166 9.196 -5.792 1.00 98.81 91 ASP A N 1
ATOM 714 C CA . ASP A 1 91 ? -6.996 7.934 -6.504 1.00 98.81 91 ASP A CA 1
ATOM 715 C C . ASP A 1 91 ? -5.649 7.362 -6.067 1.00 98.81 91 ASP A C 1
ATOM 717 O O 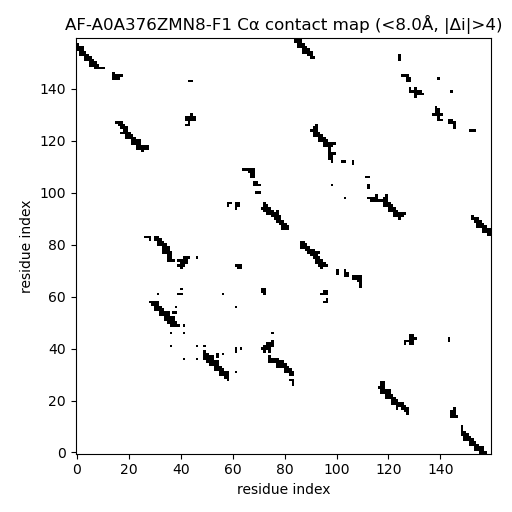. ASP A 1 91 ? -4.602 7.937 -6.367 1.00 98.81 91 ASP A O 1
ATOM 721 N N . PHE A 1 92 ? -5.691 6.341 -5.217 1.00 98.94 92 PHE A N 1
ATOM 722 C CA . PHE A 1 92 ? -4.516 5.857 -4.505 1.00 98.94 92 PHE A CA 1
ATOM 723 C C . PHE A 1 92 ? -4.621 4.369 -4.179 1.00 98.94 92 PHE A C 1
ATOM 725 O O . PHE A 1 92 ? -5.697 3.767 -4.183 1.00 98.94 92 PHE A O 1
ATOM 732 N N . GLN A 1 93 ? -3.475 3.786 -3.860 1.00 98.94 93 GLN A N 1
ATOM 733 C CA . GLN A 1 93 ? -3.345 2.463 -3.274 1.00 98.94 93 GLN A CA 1
ATOM 734 C C . GLN A 1 93 ? -3.102 2.652 -1.776 1.00 98.94 93 GLN A C 1
ATOM 736 O O . GLN A 1 93 ? -2.508 3.653 -1.372 1.00 98.94 93 GLN A O 1
ATOM 741 N N . PHE A 1 94 ? -3.559 1.737 -0.928 1.00 98.94 94 PHE A N 1
ATOM 742 C CA . PHE A 1 94 ? -3.250 1.837 0.497 1.00 98.94 94 PHE A CA 1
ATOM 743 C C . PHE A 1 94 ? -3.129 0.479 1.169 1.00 98.94 94 PHE A C 1
ATOM 745 O O . PHE A 1 94 ? -3.805 -0.472 0.786 1.00 98.94 94 PHE A O 1
ATOM 752 N N . ASN A 1 95 ? -2.322 0.418 2.221 1.00 98.94 95 ASN A N 1
ATOM 753 C CA . ASN A 1 95 ? -2.423 -0.616 3.242 1.00 98.94 95 ASN A CA 1
ATOM 754 C C . ASN A 1 95 ? -2.537 0.057 4.618 1.00 98.94 95 ASN A C 1
ATOM 756 O O . ASN A 1 95 ? -2.137 1.211 4.806 1.00 98.94 95 ASN A O 1
ATOM 760 N N . ILE A 1 96 ? -3.127 -0.651 5.578 1.00 98.94 96 ILE A N 1
ATOM 761 C CA . ILE A 1 96 ? -3.286 -0.159 6.944 1.00 98.94 96 ILE A CA 1
ATOM 762 C C . ILE A 1 96 ? -3.181 -1.327 7.921 1.00 98.94 96 ILE A C 1
ATOM 764 O O . ILE A 1 96 ? -3.872 -2.332 7.766 1.00 98.94 96 ILE A O 1
ATOM 768 N N . SER A 1 97 ? -2.286 -1.234 8.903 1.00 98.88 97 SER A N 1
ATOM 769 C CA . SER A 1 97 ? -2.046 -2.332 9.844 1.00 98.88 97 SER A CA 1
ATOM 770 C C . SER A 1 97 ? -1.427 -1.854 11.161 1.00 98.88 97 SER A C 1
ATOM 772 O O . SER A 1 97 ? -1.205 -0.665 11.384 1.00 98.88 97 SER A O 1
ATOM 774 N N . ARG A 1 98 ? -1.145 -2.798 12.063 1.00 98.88 98 ARG A N 1
ATOM 775 C CA . ARG A 1 98 ? -0.454 -2.545 13.336 1.00 98.88 98 ARG A CA 1
ATOM 776 C C . ARG A 1 98 ? 1.068 -2.719 13.247 1.00 98.88 98 ARG A C 1
ATOM 778 O O . ARG A 1 98 ? 1.723 -2.667 14.282 1.00 98.88 98 ARG A O 1
ATOM 785 N N . TYR A 1 99 ? 1.616 -2.939 12.052 1.00 98.88 99 TYR A N 1
ATOM 786 C CA . TYR A 1 99 ? 3.022 -3.285 11.839 1.00 98.88 99 TYR A CA 1
ATOM 787 C C . TYR A 1 99 ? 3.666 -2.293 10.866 1.00 98.88 99 TYR A C 1
ATOM 789 O O . TYR A 1 99 ? 3.157 -2.088 9.761 1.00 98.88 99 TYR A O 1
ATOM 797 N N . SER A 1 100 ? 4.774 -1.668 11.267 1.00 98.88 100 SER A N 1
ATOM 798 C CA . SER A 1 100 ? 5.543 -0.798 10.375 1.00 98.88 100 SER A CA 1
ATOM 799 C C . SER A 1 100 ? 6.200 -1.602 9.251 1.00 98.88 100 SER A C 1
ATOM 801 O O . SER A 1 100 ? 6.490 -2.792 9.391 1.00 98.88 100 SER A O 1
ATOM 803 N N . GLN A 1 101 ? 6.513 -0.935 8.136 1.00 98.81 101 GLN A N 1
ATOM 804 C CA . GLN A 1 101 ? 7.326 -1.537 7.071 1.00 98.81 101 GLN A CA 1
ATOM 805 C C . GLN A 1 101 ? 8.698 -1.987 7.588 1.00 98.81 101 GLN A C 1
ATOM 807 O O . GLN A 1 101 ? 9.207 -3.019 7.160 1.00 98.81 101 GLN A O 1
ATOM 812 N N . GLN A 1 102 ? 9.263 -1.243 8.543 1.00 98.81 102 GLN A N 1
ATOM 813 C CA . GLN A 1 102 ? 10.518 -1.597 9.192 1.00 98.81 102 GLN A CA 1
ATOM 814 C C . GLN A 1 102 ? 10.385 -2.901 9.991 1.00 98.81 102 GLN A C 1
ATOM 816 O O . GLN A 1 102 ? 11.165 -3.822 9.770 1.00 98.81 102 GLN A O 1
ATOM 821 N N . GLN A 1 103 ? 9.365 -3.033 10.848 1.00 98.88 103 GLN A N 1
ATOM 822 C CA . GLN A 1 103 ? 9.152 -4.261 11.616 1.00 98.88 103 GLN A CA 1
ATOM 823 C C . GLN A 1 103 ? 8.886 -5.461 10.697 1.00 98.88 103 GLN A C 1
ATOM 825 O O . GLN A 1 103 ? 9.432 -6.538 10.936 1.00 98.88 103 GLN A O 1
ATOM 830 N N . LEU A 1 104 ? 8.093 -5.285 9.634 1.00 98.88 104 LEU A N 1
ATOM 831 C CA . LEU A 1 104 ? 7.851 -6.335 8.638 1.00 98.88 104 LEU A CA 1
ATOM 832 C C . LEU A 1 104 ? 9.154 -6.780 7.956 1.00 98.88 104 LEU A C 1
ATOM 834 O O . LEU A 1 104 ? 9.357 -7.974 7.776 1.00 98.88 104 LEU A O 1
ATOM 838 N N . MET A 1 105 ? 10.048 -5.848 7.620 1.00 98.69 105 MET A N 1
ATOM 839 C CA . MET A 1 105 ? 11.341 -6.150 6.996 1.00 98.69 105 MET A CA 1
ATOM 840 C C . MET A 1 105 ? 12.327 -6.836 7.955 1.00 98.69 105 MET A C 1
ATOM 842 O O . MET A 1 105 ? 13.087 -7.710 7.543 1.00 98.69 105 MET A O 1
ATOM 846 N N . GLU A 1 106 ? 12.338 -6.438 9.227 1.00 98.81 106 GLU A N 1
ATOM 847 C CA . GLU A 1 106 ? 13.285 -6.935 10.235 1.00 98.81 106 GLU A CA 1
ATOM 848 C C . GLU A 1 106 ? 12.838 -8.257 10.887 1.00 98.81 106 GLU A C 1
ATOM 850 O O . GLU A 1 106 ? 13.645 -8.963 11.498 1.00 98.81 106 GLU A O 1
ATOM 855 N N . THR A 1 107 ? 11.560 -8.625 10.757 1.00 98.69 107 THR A N 1
ATOM 856 C CA . THR A 1 107 ? 10.982 -9.798 11.423 1.00 98.69 107 THR A CA 1
ATOM 857 C C . THR A 1 107 ? 10.925 -11.001 10.492 1.00 98.69 107 THR A C 1
ATOM 859 O O . THR A 1 107 ? 10.210 -10.999 9.501 1.00 98.69 107 THR A O 1
ATOM 862 N N . SER A 1 108 ? 11.599 -12.095 10.855 1.00 98.62 108 SER A N 1
ATOM 863 C CA . SER A 1 108 ? 11.671 -13.297 10.007 1.00 98.62 108 SER A CA 1
ATOM 864 C C . SER A 1 108 ? 10.419 -14.182 10.024 1.00 98.62 108 SER A C 1
ATOM 866 O O . SER A 1 108 ? 10.213 -14.964 9.099 1.00 98.62 108 SER A O 1
ATOM 868 N N . HIS A 1 109 ? 9.597 -14.112 11.077 1.00 98.75 109 HIS A N 1
ATOM 869 C CA . HIS A 1 109 ? 8.421 -14.968 11.241 1.00 98.75 109 HIS A CA 1
ATOM 870 C C . HIS A 1 109 ? 7.252 -14.192 11.842 1.00 98.75 109 HIS A C 1
ATOM 872 O O . HIS A 1 109 ? 7.404 -13.539 12.871 1.00 98.75 109 HIS A O 1
ATOM 878 N N . ARG A 1 110 ? 6.049 -14.353 11.280 1.00 98.62 110 ARG A N 1
ATOM 879 C CA . ARG A 1 110 ? 4.844 -13.606 11.699 1.00 98.62 110 ARG A CA 1
ATOM 880 C C . ARG A 1 110 ? 4.507 -13.656 13.191 1.00 98.62 110 ARG A C 1
ATOM 882 O O . ARG A 1 110 ? 3.921 -12.718 13.707 1.00 98.62 110 ARG A O 1
ATOM 889 N N . HIS A 1 111 ? 4.859 -14.736 13.890 1.00 98.62 111 HIS A N 1
ATOM 890 C CA . HIS A 1 111 ? 4.559 -14.881 15.321 1.00 98.62 111 HIS A CA 1
ATOM 891 C C . HIS A 1 111 ? 5.461 -14.021 16.224 1.00 98.62 111 HIS A C 1
ATOM 893 O O . HIS A 1 111 ? 5.195 -13.923 17.416 1.00 98.62 111 HIS A O 1
ATOM 899 N N . LEU A 1 112 ? 6.526 -13.435 15.666 1.00 98.81 112 LEU A N 1
ATOM 900 C CA . LEU A 1 112 ? 7.430 -12.507 16.347 1.00 98.81 112 LEU A CA 1
ATOM 901 C C . LEU A 1 112 ? 7.022 -11.040 16.138 1.00 98.81 112 LEU A C 1
ATOM 903 O O . LEU A 1 112 ? 7.551 -10.159 16.817 1.00 98.81 112 LEU A O 1
ATOM 907 N N . LEU A 1 113 ? 6.088 -10.773 15.214 1.00 98.81 113 LEU A N 1
ATOM 908 C CA . LEU A 1 113 ? 5.520 -9.441 15.036 1.00 98.81 113 LEU A CA 1
ATOM 909 C C . LEU A 1 113 ? 4.764 -9.044 16.301 1.00 98.81 113 LEU A C 1
ATOM 911 O O . LEU A 1 113 ? 4.021 -9.838 16.884 1.00 98.81 113 LEU A O 1
ATOM 915 N N . HIS A 1 114 ? 4.914 -7.788 16.694 1.00 98.75 114 HIS A N 1
ATOM 916 C CA . HIS A 1 114 ? 4.194 -7.216 17.818 1.00 98.75 114 HIS A CA 1
ATOM 917 C C . HIS A 1 114 ? 3.473 -5.965 17.340 1.00 98.75 114 HIS A C 1
ATOM 919 O O . HIS A 1 114 ? 4.063 -5.108 16.689 1.00 98.75 114 HIS A O 1
ATOM 925 N N . ALA A 1 115 ? 2.179 -5.879 17.646 1.00 98.75 115 ALA A N 1
ATOM 926 C CA . ALA A 1 115 ? 1.389 -4.710 17.295 1.00 98.75 115 ALA A CA 1
ATOM 927 C C . ALA A 1 115 ? 2.018 -3.464 17.932 1.00 98.75 115 ALA A C 1
ATOM 929 O O . ALA A 1 115 ? 2.168 -3.396 19.152 1.00 98.75 115 ALA A O 1
ATOM 930 N N . GLU A 1 116 ? 2.383 -2.497 17.101 1.00 98.75 116 GLU A N 1
ATOM 931 C CA . GLU A 1 116 ? 2.976 -1.242 17.545 1.00 98.75 116 GLU A CA 1
ATOM 932 C C . GLU A 1 116 ? 1.905 -0.302 18.119 1.00 98.75 116 GLU A C 1
ATOM 934 O O . GLU A 1 116 ? 0.695 -0.548 18.006 1.00 98.75 116 GLU A O 1
ATOM 939 N N . GLU A 1 117 ? 2.335 0.788 18.756 1.00 98.50 117 GLU A N 1
ATOM 940 C CA . GLU A 1 117 ? 1.417 1.858 19.145 1.00 98.50 117 GLU A CA 1
ATOM 941 C C . GLU A 1 117 ? 0.705 2.421 17.904 1.00 98.50 117 GLU A C 1
ATOM 943 O O . GLU A 1 117 ? 1.283 2.517 16.823 1.00 98.50 117 GLU A O 1
ATOM 948 N N . GLY A 1 118 ? -0.572 2.779 18.039 1.00 98.56 118 GLY A N 1
ATOM 949 C CA . GLY A 1 118 ? -1.318 3.358 16.929 1.00 98.56 118 GLY A CA 1
ATOM 950 C C . GLY A 1 118 ? -1.488 2.412 15.734 1.00 98.56 118 GLY A C 1
ATOM 951 O O . GLY A 1 118 ? -1.515 1.187 15.878 1.00 98.56 118 GLY A O 1
ATOM 952 N N . THR A 1 119 ? -1.654 2.992 14.549 1.00 98.94 119 THR A N 1
ATOM 953 C CA . THR A 1 119 ? -1.897 2.275 13.292 1.00 98.94 119 THR A CA 1
ATOM 954 C C . THR A 1 119 ? -1.017 2.842 12.189 1.00 98.94 119 THR A C 1
ATOM 956 O O . THR A 1 119 ? -1.047 4.043 11.926 1.00 98.94 119 THR A O 1
ATOM 959 N N . TRP A 1 120 ? -0.270 1.980 11.512 1.00 98.94 120 TRP A N 1
ATOM 960 C CA . TRP A 1 120 ? 0.519 2.349 10.347 1.00 98.94 120 TRP A CA 1
ATOM 961 C C . TRP A 1 120 ? -0.363 2.414 9.111 1.00 98.94 120 TRP A C 1
ATOM 963 O O . TRP A 1 120 ? -1.081 1.463 8.803 1.00 98.94 120 TRP A O 1
ATOM 973 N N . LEU A 1 121 ? -0.286 3.540 8.411 1.00 98.94 121 LEU A N 1
ATOM 974 C CA . LEU A 1 121 ? -0.985 3.801 7.164 1.00 98.94 121 LEU A CA 1
ATOM 975 C C . LEU A 1 121 ? 0.045 4.137 6.087 1.00 98.94 121 LEU A C 1
ATOM 977 O O . LEU A 1 121 ? 0.824 5.079 6.243 1.00 98.94 121 LEU A O 1
ATOM 981 N N . ASN A 1 122 ? 0.012 3.383 4.992 1.00 98.94 122 ASN A N 1
ATOM 982 C CA . ASN A 1 122 ? 0.740 3.690 3.765 1.00 98.94 122 ASN A CA 1
ATOM 983 C C . ASN A 1 122 ? -0.292 4.064 2.697 1.00 98.94 122 ASN A C 1
ATOM 985 O O . ASN A 1 122 ? -1.193 3.270 2.425 1.00 98.94 122 ASN A O 1
ATOM 989 N N . ILE A 1 123 ? -0.188 5.268 2.128 1.00 98.94 123 ILE A N 1
ATOM 990 C CA . ILE A 1 123 ? -0.999 5.722 0.992 1.00 98.94 123 ILE A CA 1
ATOM 991 C C . ILE A 1 123 ? -0.063 6.010 -0.175 1.00 98.94 123 ILE A C 1
ATOM 993 O O . ILE A 1 123 ? 0.703 6.972 -0.146 1.00 98.94 123 ILE A O 1
ATOM 997 N N . ASP A 1 124 ? -0.188 5.215 -1.227 1.00 98.94 124 ASP A N 1
ATOM 998 C CA . ASP A 1 124 ? 0.645 5.291 -2.414 1.00 98.94 124 ASP A CA 1
ATOM 999 C C . ASP A 1 124 ? -0.132 5.889 -3.581 1.00 98.94 124 ASP A C 1
ATOM 1001 O O . ASP A 1 124 ? -1.212 5.417 -3.934 1.00 98.94 124 ASP A O 1
ATOM 1005 N N . GLY A 1 125 ? 0.438 6.902 -4.234 1.00 98.88 125 GLY A N 1
ATOM 1006 C CA . GLY A 1 125 ? -0.036 7.289 -5.562 1.00 98.88 125 GLY A CA 1
ATOM 1007 C C . GLY A 1 125 ? 0.254 6.173 -6.567 1.00 98.88 125 GLY A C 1
ATOM 1008 O O . GLY A 1 125 ? -0.595 5.822 -7.383 1.00 98.88 125 GLY A O 1
ATOM 1009 N N . PHE A 1 126 ? 1.439 5.563 -6.445 1.00 98.94 126 PHE A N 1
ATOM 1010 C CA . PHE A 1 126 ? 1.929 4.520 -7.342 1.00 98.94 126 PHE A CA 1
ATOM 1011 C C . PHE A 1 126 ? 2.644 3.423 -6.552 1.00 98.94 126 PHE A C 1
ATOM 1013 O O . PHE A 1 126 ? 3.443 3.711 -5.661 1.00 98.94 126 PHE A O 1
ATOM 1020 N N . HIS A 1 127 ? 2.390 2.168 -6.912 1.00 98.94 127 HIS A N 1
ATOM 1021 C CA . HIS A 1 127 ? 3.015 0.988 -6.318 1.00 98.94 127 HIS A CA 1
ATOM 1022 C C . HIS A 1 127 ? 3.485 0.070 -7.451 1.00 98.94 127 HIS A C 1
ATOM 1024 O O . HIS A 1 127 ? 2.811 -0.013 -8.477 1.00 98.94 127 HIS A O 1
ATOM 1030 N N . MET A 1 128 ? 4.644 -0.567 -7.302 1.00 98.88 128 MET A N 1
ATOM 1031 C CA . MET A 1 128 ? 5.181 -1.523 -8.275 1.00 98.88 128 MET A CA 1
ATOM 1032 C C . MET A 1 128 ? 4.392 -2.844 -8.233 1.00 98.88 128 MET A C 1
ATOM 1034 O O . MET A 1 128 ? 3.802 -3.187 -7.209 1.00 98.88 128 MET A O 1
ATOM 1038 N N . GLY A 1 129 ? 4.367 -3.593 -9.337 1.00 98.81 129 GLY A N 1
ATOM 1039 C CA . GLY A 1 129 ? 3.850 -4.968 -9.341 1.00 98.81 129 GLY A CA 1
ATOM 1040 C C . GLY A 1 129 ? 4.649 -5.895 -8.419 1.00 98.81 129 GLY A C 1
ATOM 1041 O O . GLY A 1 129 ? 5.804 -5.618 -8.094 1.00 98.81 129 GLY A O 1
ATOM 1042 N N . ILE A 1 130 ? 4.038 -7.000 -7.998 1.00 98.81 130 ILE A N 1
ATOM 1043 C CA . ILE A 1 130 ? 4.671 -7.985 -7.107 1.00 98.81 130 ILE A CA 1
ATOM 1044 C C . ILE A 1 130 ? 5.433 -9.085 -7.858 1.00 98.81 130 ILE A C 1
ATOM 1046 O O . ILE A 1 130 ? 6.301 -9.728 -7.268 1.00 98.81 130 ILE A O 1
ATOM 1050 N N . GLY A 1 131 ? 5.147 -9.291 -9.145 1.00 98.62 131 GLY A N 1
ATOM 1051 C CA . GLY A 1 131 ? 5.747 -10.341 -9.961 1.00 98.62 131 GLY A CA 1
ATOM 1052 C C . GLY A 1 131 ? 5.292 -11.735 -9.533 1.00 98.62 131 GLY A C 1
ATOM 1053 O O . GLY A 1 131 ? 4.241 -11.912 -8.911 1.00 98.62 131 GLY A O 1
ATOM 1054 N N . GLY A 1 132 ? 6.103 -12.740 -9.863 1.00 98.50 132 GLY A N 1
ATOM 1055 C CA . GLY A 1 132 ? 5.844 -14.128 -9.480 1.00 98.50 132 GLY A CA 1
ATOM 1056 C C . GLY A 1 132 ? 5.886 -15.153 -10.610 1.00 98.50 132 GLY A C 1
ATOM 1057 O O . GLY A 1 132 ? 5.551 -16.305 -10.343 1.00 98.50 132 GLY A O 1
ATOM 1058 N N . ASP A 1 133 ? 6.322 -14.786 -11.825 1.00 98.38 133 ASP A N 1
ATOM 1059 C CA . ASP A 1 133 ? 6.641 -15.770 -12.881 1.00 98.38 133 ASP A CA 1
ATOM 1060 C C . ASP A 1 133 ? 7.627 -16.828 -12.352 1.00 98.38 133 ASP A C 1
ATOM 1062 O O . ASP A 1 133 ? 7.466 -18.029 -12.576 1.00 98.38 133 ASP A O 1
ATOM 1066 N N . ASP A 1 134 ? 8.598 -16.364 -11.561 1.00 98.44 134 ASP A N 1
ATOM 1067 C CA . ASP A 1 134 ? 9.377 -17.146 -10.611 1.00 98.44 134 ASP A CA 1
ATOM 1068 C C . ASP A 1 134 ? 9.748 -16.294 -9.377 1.00 98.44 134 ASP A C 1
ATOM 1070 O O . ASP A 1 134 ? 9.395 -15.112 -9.284 1.00 98.44 134 ASP A O 1
ATOM 1074 N N . SER A 1 135 ? 10.428 -16.903 -8.399 1.00 97.69 135 SER A N 1
ATOM 1075 C CA . SER A 1 135 ? 10.855 -16.251 -7.146 1.00 97.69 135 SER A CA 1
ATOM 1076 C C . SER A 1 135 ? 12.370 -16.317 -6.906 1.00 97.69 135 SER A C 1
ATOM 1078 O O . SER A 1 135 ? 12.820 -16.269 -5.761 1.00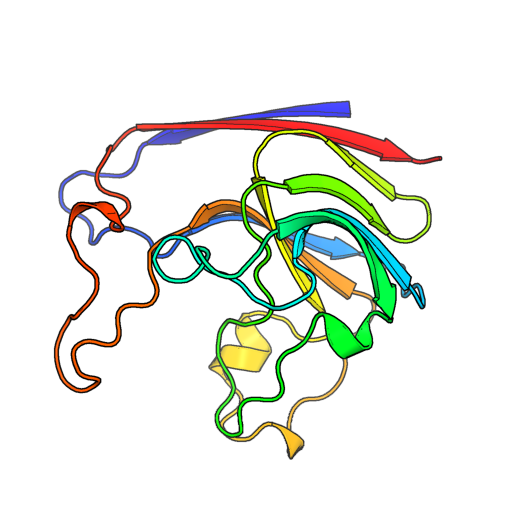 97.69 135 SER A O 1
ATOM 1080 N N . TRP A 1 136 ? 13.169 -16.468 -7.964 1.00 98.06 136 TRP A N 1
ATOM 1081 C CA . TRP A 1 136 ? 14.640 -16.506 -7.898 1.00 98.06 136 TRP A CA 1
ATOM 1082 C C . TRP A 1 136 ? 15.315 -15.607 -8.947 1.00 98.06 136 TRP A C 1
ATOM 1084 O O . TRP A 1 136 ? 16.544 -15.542 -9.001 1.00 98.06 136 TRP A O 1
ATOM 1094 N N . SER A 1 137 ? 14.533 -14.890 -9.754 1.00 98.25 137 SER A N 1
ATOM 1095 C CA . SER A 1 137 ? 14.962 -13.842 -10.674 1.00 98.25 137 SER A CA 1
ATOM 1096 C C . SER A 1 137 ? 13.954 -12.674 -10.693 1.00 98.25 137 SER A C 1
ATOM 1098 O O . SER A 1 137 ? 12.834 -12.820 -10.195 1.00 98.25 137 SER A O 1
ATOM 1100 N N . PRO A 1 138 ? 14.324 -11.479 -11.200 1.00 98.44 138 PRO A N 1
ATOM 1101 C CA . PRO A 1 138 ? 13.378 -10.375 -11.349 1.00 98.44 138 PRO A CA 1
ATOM 1102 C C . PRO A 1 138 ? 12.214 -10.756 -12.274 1.00 98.44 138 PRO A C 1
ATOM 1104 O O . PRO A 1 138 ? 12.426 -10.999 -13.459 1.00 98.44 138 PRO A O 1
ATOM 1107 N N . SER A 1 139 ? 10.992 -10.762 -11.738 1.00 98.56 139 SER A N 1
ATOM 1108 C CA . SER A 1 139 ? 9.798 -11.261 -12.438 1.00 98.56 139 SER A CA 1
ATOM 1109 C C . SER A 1 139 ? 8.647 -10.251 -12.531 1.00 98.56 139 SER A C 1
ATOM 1111 O O . SER A 1 139 ? 7.540 -10.605 -12.923 1.00 98.56 139 SER A O 1
ATOM 1113 N N . VAL A 1 140 ? 8.882 -8.979 -12.188 1.00 98.75 140 VAL A N 1
ATOM 1114 C CA . VAL A 1 140 ? 7.893 -7.908 -12.398 1.00 98.75 140 VAL A CA 1
ATOM 1115 C C . VAL A 1 140 ? 7.993 -7.407 -13.834 1.00 98.75 140 VAL A C 1
ATOM 1117 O O . VAL A 1 140 ? 9.026 -6.851 -14.223 1.00 98.75 140 VAL A O 1
ATOM 1120 N N . SER A 1 141 ? 6.917 -7.568 -14.606 1.00 98.69 141 SER A N 1
ATOM 1121 C CA . SER A 1 141 ? 6.865 -7.088 -15.990 1.00 98.69 141 SER A CA 1
ATOM 1122 C C . SER A 1 141 ? 7.014 -5.563 -16.075 1.00 98.69 141 SER A C 1
ATOM 1124 O O . SER A 1 141 ? 6.659 -4.830 -15.148 1.00 98.69 141 SER A O 1
ATOM 1126 N N . ALA A 1 142 ? 7.566 -5.072 -17.187 1.00 98.69 142 ALA A N 1
ATOM 1127 C CA . ALA A 1 142 ? 7.990 -3.678 -17.340 1.00 98.69 142 ALA A CA 1
ATOM 1128 C C . ALA A 1 142 ? 6.843 -2.667 -17.159 1.00 98.69 142 ALA A C 1
ATOM 1130 O O . ALA A 1 142 ? 7.056 -1.585 -16.616 1.00 98.69 142 ALA A O 1
ATOM 1131 N N . GLU A 1 143 ? 5.623 -3.024 -17.564 1.00 98.69 143 GLU A N 1
ATOM 1132 C CA . GLU A 1 143 ? 4.418 -2.203 -17.418 1.00 98.69 143 GLU A CA 1
ATOM 1133 C C . GLU A 1 143 ? 3.978 -1.998 -15.960 1.00 98.69 143 GLU A C 1
ATOM 1135 O O . GLU A 1 143 ? 3.221 -1.070 -15.681 1.00 98.69 143 GLU A O 1
ATOM 1140 N N . PHE A 1 144 ? 4.478 -2.819 -15.032 1.00 98.81 144 PHE A N 1
ATOM 1141 C CA . PHE A 1 144 ? 4.229 -2.691 -13.597 1.00 98.81 144 PHE A CA 1
ATOM 1142 C C . PHE A 1 144 ? 5.433 -2.136 -12.826 1.00 98.81 144 PHE A C 1
ATOM 1144 O O . PHE A 1 144 ? 5.388 -2.048 -11.599 1.00 98.81 144 PHE A O 1
ATOM 1151 N N . GLN A 1 145 ? 6.508 -1.747 -13.517 1.00 98.81 145 GLN A N 1
ATOM 1152 C CA . GLN A 1 145 ? 7.646 -1.051 -12.919 1.00 98.81 145 GLN A CA 1
ATOM 1153 C C . GLN A 1 145 ? 7.412 0.461 -12.915 1.00 98.81 145 GLN A C 1
ATOM 1155 O O . GLN A 1 145 ? 6.878 1.033 -13.866 1.00 98.81 145 GLN A O 1
ATOM 1160 N N . LEU A 1 146 ? 7.879 1.142 -11.865 1.00 98.75 146 LEU A N 1
ATOM 1161 C CA . LEU A 1 146 ? 7.751 2.593 -11.740 1.00 98.75 146 LEU A CA 1
ATOM 1162 C C . LEU A 1 146 ? 8.825 3.338 -12.564 1.00 98.75 146 LEU A C 1
ATOM 1164 O O . LEU A 1 146 ? 9.659 4.065 -12.023 1.00 98.75 146 LEU A O 1
ATOM 1168 N N . SER A 1 147 ? 8.718 3.270 -13.893 1.00 98.44 147 SER A N 1
ATOM 1169 C CA . SER A 1 147 ? 9.688 3.812 -14.862 1.00 98.44 147 SER A CA 1
ATOM 1170 C C . SER A 1 147 ? 9.382 5.197 -15.466 1.00 98.44 147 SER A C 1
ATOM 1172 O O . SER A 1 147 ? 10.200 5.722 -16.218 1.00 98.44 147 SER A O 1
ATOM 1174 N N . ALA A 1 148 ? 8.260 5.847 -15.130 1.00 98.38 148 ALA A N 1
ATOM 1175 C CA . ALA A 1 148 ? 7.832 7.102 -15.772 1.00 98.38 148 ALA A CA 1
ATOM 1176 C C . ALA A 1 148 ? 8.747 8.324 -15.519 1.00 98.38 148 ALA A C 1
ATOM 1178 O O . ALA A 1 148 ? 8.640 9.335 -16.217 1.00 98.38 148 ALA A O 1
ATOM 1179 N N . GLY A 1 149 ? 9.615 8.274 -14.503 1.00 98.31 149 GLY A N 1
ATOM 1180 C CA . GLY A 1 149 ? 10.536 9.353 -14.114 1.00 98.31 149 GLY A CA 1
ATOM 1181 C C . GLY A 1 149 ? 9.876 10.560 -13.429 1.00 98.31 149 GLY A C 1
ATOM 1182 O O . GLY A 1 149 ? 10.490 11.171 -12.561 1.00 98.31 149 GLY A O 1
ATOM 1183 N N . ARG A 1 150 ? 8.619 10.882 -13.758 1.00 98.75 150 ARG A N 1
ATOM 1184 C CA . ARG A 1 150 ? 7.803 11.906 -13.089 1.00 98.75 150 ARG A CA 1
ATOM 1185 C C . ARG A 1 150 ? 6.456 11.338 -12.674 1.00 98.75 150 ARG A C 1
ATOM 1187 O O . ARG A 1 150 ? 5.777 10.717 -13.487 1.00 98.75 150 ARG A O 1
ATOM 1194 N N . TYR A 1 151 ? 6.063 11.609 -11.436 1.00 98.81 151 TYR A N 1
ATOM 1195 C CA . TYR A 1 151 ? 4.820 11.122 -10.844 1.00 98.81 151 TYR A CA 1
ATOM 1196 C C . TYR A 1 151 ? 4.053 12.255 -10.184 1.00 98.81 151 TYR A C 1
ATOM 1198 O O . TYR A 1 151 ? 4.645 13.097 -9.514 1.00 98.81 151 TYR A O 1
ATOM 1206 N N . HIS A 1 152 ? 2.734 12.234 -10.347 1.00 98.81 152 HIS A N 1
ATOM 1207 C CA . HIS A 1 152 ? 1.817 13.200 -9.758 1.00 98.81 152 HIS A CA 1
ATOM 1208 C C . HIS A 1 152 ? 0.662 12.469 -9.084 1.00 98.81 152 HIS A C 1
ATOM 1210 O O . HIS A 1 152 ? 0.046 11.603 -9.705 1.00 98.81 152 HIS A O 1
ATOM 1216 N N . TYR A 1 153 ? 0.333 12.839 -7.849 1.00 98.81 153 TYR A N 1
ATOM 1217 C CA . TYR A 1 153 ? -0.899 12.394 -7.202 1.00 98.81 153 TYR A CA 1
ATOM 1218 C C . TYR A 1 153 ? -1.436 13.441 -6.223 1.00 98.81 153 TYR A C 1
ATOM 1220 O O . TYR A 1 153 ? -0.723 14.336 -5.760 1.00 98.81 153 TYR A O 1
ATOM 1228 N N . GLN A 1 154 ? -2.729 13.331 -5.917 1.00 98.75 154 GLN A N 1
ATOM 1229 C CA . GLN A 1 154 ? -3.432 14.243 -5.021 1.00 98.75 154 GLN A CA 1
ATOM 1230 C C . GLN A 1 154 ? -4.290 13.481 -4.019 1.00 98.75 154 GLN A C 1
ATOM 1232 O O . GLN A 1 154 ? -4.955 12.500 -4.356 1.00 98.75 154 GLN A O 1
ATOM 1237 N N . LEU A 1 155 ? -4.313 13.988 -2.790 1.00 98.56 155 LEU A N 1
ATOM 1238 C CA . LEU A 1 155 ? -5.130 13.481 -1.698 1.00 98.56 155 LEU A CA 1
ATOM 1239 C C . LEU A 1 155 ? -5.874 14.632 -1.026 1.00 98.56 155 LEU A C 1
ATOM 1241 O O . LEU A 1 155 ? -5.349 15.728 -0.844 1.00 98.56 155 LEU A O 1
ATOM 1245 N N . VAL A 1 156 ? -7.092 14.368 -0.579 1.00 98.69 156 VAL A N 1
ATOM 1246 C CA . VAL A 1 156 ? -7.833 15.249 0.322 1.00 98.69 156 VAL A CA 1
ATOM 1247 C C . VAL A 1 156 ? -8.020 14.519 1.636 1.00 98.69 156 VAL A C 1
ATOM 1249 O O . VAL A 1 156 ? -8.699 13.499 1.678 1.00 98.69 156 VAL A O 1
ATOM 1252 N N . TRP A 1 157 ? -7.457 15.067 2.708 1.00 98.44 157 TRP A N 1
ATOM 1253 C CA . TRP A 1 157 ? -7.652 14.585 4.070 1.00 98.44 157 TRP A CA 1
ATOM 1254 C C . TRP A 1 157 ? -8.617 15.501 4.825 1.00 98.44 157 TRP A C 1
ATOM 1256 O O . TRP A 1 157 ? -8.429 16.722 4.870 1.00 98.44 157 TRP A O 1
ATOM 1266 N N . CYS A 1 158 ? -9.644 14.930 5.442 1.00 96.38 158 CYS A N 1
ATOM 1267 C CA . CYS A 1 158 ? -10.465 15.598 6.446 1.00 96.38 158 CYS A CA 1
ATOM 1268 C C . CYS A 1 158 ? -10.651 14.715 7.684 1.00 96.38 158 CYS A C 1
ATOM 1270 O O . CYS A 1 158 ? -10.498 13.494 7.634 1.00 96.38 158 CYS A O 1
ATOM 1272 N N . GLN A 1 159 ? -10.969 15.361 8.803 1.00 89.94 159 GLN A N 1
ATOM 1273 C CA . GLN A 1 159 ? -11.508 14.695 9.981 1.00 89.94 159 GLN A CA 1
ATOM 1274 C C . GLN A 1 159 ? -13.023 14.911 10.002 1.00 89.94 159 GLN A C 1
ATOM 1276 O O . GLN A 1 159 ? -13.484 15.995 9.633 1.00 89.94 159 GLN A O 1
ATOM 1281 N N . LYS A 1 160 ? -13.773 13.869 10.359 1.00 68.25 160 LYS A N 1
ATOM 1282 C CA . LYS A 1 160 ? -15.189 13.977 10.718 1.00 68.25 160 LYS A CA 1
ATOM 1283 C C . LYS A 1 160 ? -15.330 14.501 12.139 1.00 68.25 160 LYS A C 1
ATOM 1285 O O . LYS A 1 160 ? -14.479 14.131 12.978 1.00 68.25 160 LYS A O 1
#

Nearest PDB structures (foldseek):
  3t0a-assembly1_A  TM=1.004E+00  e=2.250E-28  Escherichia coli K-12
  6x1q-assembly1_A  TM=1.004E+00  e=2.950E-28  Escherichia coli K-12
  7btk-assembly3_C  TM=1.004E+00  e=3.287E-28  Escherichia coli K-12
  6cvm-assembly1_A  TM=1.005E+00  e=7.819E-28  Escherichia coli K-12
  8ri6-assembly1_C  TM=1.004E+00  e=5.070E-28  Escherichia coli

Sequence (160 aa):
MAITVDVEVASDTPHPARIGLTCQLAQVAERVNWLGLGPQENYPDRLTAACFDRWDLPLSDMYTPYVFPSENGLRCGTRELNYGSHQWRGDFQFNISRYSQQQLMETSHRHLLHAEEGTWLNIDGFHMGIGGDDSWSPSVSAEFQLSAGRYHYQLVWCQK

InterPro domains:
  IPR004199 Beta galactosidase small chain/ domain 5 [PF02929] (3-156)
  IPR004199 Beta galactosidase small chain/ domain 5 [SM01038] (4-158)
  IPR011013 Galactose mutarotase-like domain superfamily [SSF74650] (1-158)
  IPR014718 Glycoside hydrolase-type carbohydrate-binding [G3DSA:2.70.98.10] (1-160)
  IPR050347 Bacterial Beta-galactosidase [PTHR46323] (3-158)

Foldseek 3Di:
DKDKDKDFDDQPDFFDQFAWDKDFAQDDAQKKWFFAWDDAKADPVRRPPTDGGIDMDTQVRLDDQDQFFADTSKTAQTQWIDDDQKIKGWGWIKGKHQADRVRSVVDGGSVPDDRHRGMMMITTPAGAGPAPPDDPDDGGDPVRTNNPRMDIIMMDMDGD